Protein AF-A0A7Y0TP47-F1 (afdb_monomer_lite)

pLDDT: mean 84.28, std 11.31, range [57.81, 97.56]

Secondary structure (DSSP, 8-state):
--HHHHH-TTPPP-EEEE-PPEE-SS--SS-----SS-----SS------EE--EEEE-TTT--EEEE-

Sequence (69 aa):
MNAQADADPETLRLSIDTKATVHVGLYSRGGKSRGIKAVEAWDHDMRPKEKFVPGGILEPVSGKSFLFF

Radius of gyration: 20.65 Å; chains: 1; bounding box: 45×25×49 Å

Foldseek 3Di:
DCVVQVPDPVHFDKDKDKDDKDQDAQADDPDDDPDPDDRDGCPPPPDRDDIDIKMKMARPPVRDIDIDD

Structure (mmCIF, N/CA/C/O backbone):
data_AF-A0A7Y0TP47-F1
#
_entry.id   AF-A0A7Y0TP47-F1
#
loop_
_atom_site.group_PDB
_atom_site.id
_atom_site.type_symbol
_atom_site.label_atom_id
_atom_site.label_alt_id
_atom_site.label_comp_id
_atom_site.label_asym_id
_atom_site.label_entity_id
_atom_site.label_seq_id
_atom_site.pdbx_PDB_ins_code
_atom_site.Cartn_x
_atom_site.Cartn_y
_atom_site.Cartn_z
_atom_site.occupancy
_atom_site.B_iso_or_equiv
_atom_site.auth_seq_id
_atom_site.auth_comp_id
_atom_site.auth_asym_id
_atom_site.auth_atom_id
_atom_site.pdbx_PDB_model_num
ATOM 1 N N . MET A 1 1 ? -18.566 -3.301 7.516 1.00 67.00 1 MET A N 1
ATOM 2 C CA . MET A 1 1 ? -18.553 -2.471 8.741 1.00 67.00 1 MET A CA 1
ATOM 3 C C . MET A 1 1 ? -18.342 -3.417 9.913 1.00 67.00 1 MET A C 1
ATOM 5 O O . MET A 1 1 ? -19.033 -4.429 9.949 1.00 67.00 1 MET A O 1
ATOM 9 N N . ASN A 1 2 ? -17.367 -3.163 10.791 1.00 86.12 2 ASN A N 1
ATOM 10 C CA . ASN A 1 2 ? -16.965 -4.112 11.843 1.00 86.12 2 ASN A CA 1
ATOM 11 C C . ASN A 1 2 ? -17.542 -3.674 13.196 1.00 86.12 2 ASN A C 1
ATOM 13 O O . ASN A 1 2 ? -16.806 -3.229 14.069 1.00 86.12 2 ASN A O 1
ATOM 17 N N . ALA A 1 3 ? -18.864 -3.804 13.343 1.00 90.81 3 ALA A N 1
ATOM 18 C CA . ALA A 1 3 ? -19.636 -3.201 14.434 1.00 90.81 3 ALA A CA 1
ATOM 19 C C . ALA A 1 3 ? -19.191 -3.615 15.849 1.00 90.81 3 ALA A C 1
ATOM 21 O O . ALA A 1 3 ? -19.267 -2.807 16.763 1.00 90.81 3 ALA A O 1
ATOM 22 N N . GLN A 1 4 ? -18.707 -4.847 16.034 1.00 92.25 4 GLN A N 1
ATOM 23 C CA . GLN A 1 4 ? -18.193 -5.304 17.332 1.00 92.25 4 GLN A CA 1
ATOM 24 C C . GLN A 1 4 ? -16.916 -4.560 17.738 1.00 92.25 4 GLN A C 1
ATOM 26 O O . GLN A 1 4 ? -16.813 -4.109 18.869 1.00 92.25 4 GLN A O 1
ATOM 31 N N . ALA A 1 5 ? -15.981 -4.380 16.802 1.00 90.00 5 ALA A N 1
ATOM 32 C CA . ALA A 1 5 ? -14.753 -3.624 17.043 1.00 90.00 5 ALA A CA 1
ATOM 33 C C . ALA A 1 5 ? -15.023 -2.117 17.167 1.00 90.00 5 ALA A C 1
ATOM 35 O O . ALA A 1 5 ? -14.328 -1.431 17.898 1.00 90.00 5 ALA A O 1
ATOM 36 N N . ASP A 1 6 ? -16.040 -1.600 16.467 1.00 87.94 6 ASP A N 1
ATOM 37 C CA . ASP A 1 6 ? -16.460 -0.199 16.597 1.00 87.94 6 ASP A CA 1
ATOM 38 C C . ASP A 1 6 ? -17.115 0.094 17.968 1.00 87.94 6 ASP A C 1
ATOM 40 O O . ASP A 1 6 ? -17.154 1.247 18.389 1.00 87.94 6 ASP A O 1
ATOM 44 N N . ALA A 1 7 ? -17.639 -0.929 18.655 1.00 91.69 7 ALA A N 1
ATOM 45 C CA . ALA A 1 7 ? -18.321 -0.805 19.947 1.00 91.69 7 ALA A CA 1
ATOM 46 C C . ALA A 1 7 ? -17.410 -1.031 21.168 1.00 91.69 7 ALA A C 1
ATOM 48 O O . ALA A 1 7 ? -17.835 -0.751 22.289 1.00 91.69 7 ALA A O 1
ATOM 49 N N . ASP A 1 8 ? -16.191 -1.535 20.969 1.00 94.12 8 ASP A N 1
ATOM 50 C CA . ASP A 1 8 ? -15.245 -1.844 22.041 1.00 94.12 8 ASP A CA 1
ATOM 51 C C . ASP A 1 8 ? -14.056 -0.862 22.027 1.00 94.12 8 ASP A C 1
ATOM 53 O O . ASP A 1 8 ? -13.207 -0.951 21.137 1.00 94.12 8 ASP A O 1
ATOM 57 N N . PRO A 1 9 ? -13.960 0.069 22.997 1.00 90.06 9 PRO A N 1
ATOM 58 C CA . PRO A 1 9 ? -12.881 1.055 23.049 1.00 90.06 9 PRO A CA 1
ATOM 59 C C . PRO A 1 9 ? -11.501 0.449 23.348 1.00 90.06 9 PRO A C 1
ATOM 61 O O . PRO A 1 9 ? -10.494 1.099 23.072 1.00 90.06 9 PRO A O 1
ATOM 64 N N . GLU A 1 10 ? -11.436 -0.776 23.877 1.00 95.44 10 GLU A N 1
ATOM 65 C CA . GLU A 1 10 ? -10.175 -1.489 24.119 1.00 95.44 10 GLU A CA 1
ATOM 66 C C . GLU A 1 10 ? -9.663 -2.202 22.852 1.00 95.44 10 GLU A C 1
ATOM 68 O O . GLU A 1 10 ? -8.536 -2.702 22.814 1.00 95.44 10 GLU A O 1
ATOM 73 N N . THR A 1 11 ? -10.464 -2.227 21.781 1.00 94.25 11 THR A N 1
ATOM 74 C CA . THR A 1 11 ? -10.105 -2.843 20.504 1.00 94.25 11 THR A CA 1
ATOM 75 C C . THR A 1 11 ? -9.584 -1.801 19.509 1.00 94.25 11 THR A C 1
ATOM 77 O O . THR A 1 11 ? -10.289 -0.886 19.086 1.00 94.25 11 THR A O 1
ATOM 80 N N . LEU A 1 12 ? -8.351 -1.992 19.025 1.00 93.25 12 LEU A N 1
ATOM 81 C CA . LEU A 1 12 ? -7.791 -1.203 17.924 1.00 93.25 12 LEU A CA 1
ATOM 82 C C . LEU A 1 12 ? -8.059 -1.877 16.572 1.00 93.25 12 LEU A C 1
ATOM 84 O O . LEU A 1 12 ? -7.583 -2.982 16.306 1.00 93.25 12 LEU A O 1
ATOM 88 N N . ARG A 1 13 ? -8.758 -1.182 15.668 1.00 93.81 13 ARG A N 1
ATOM 89 C CA . ARG A 1 13 ? -8.951 -1.646 14.287 1.00 93.81 13 ARG A CA 1
ATOM 90 C C . ARG A 1 13 ? -7.854 -1.120 13.367 1.00 93.81 13 ARG A C 1
ATOM 92 O O . ARG A 1 13 ? -7.645 0.086 13.281 1.00 93.81 13 ARG A O 1
ATOM 99 N N . LEU A 1 14 ? -7.253 -2.021 12.592 1.00 95.06 14 LEU A N 1
ATOM 100 C CA . LEU A 1 14 ? -6.318 -1.697 11.515 1.00 95.06 14 LEU A CA 1
ATOM 101 C C . LEU A 1 14 ? -6.808 -2.287 10.188 1.00 95.06 14 LEU A C 1
ATOM 103 O O . LEU A 1 14 ? -7.284 -3.420 10.138 1.00 95.06 14 LEU A O 1
ATOM 107 N N . SER A 1 15 ? -6.684 -1.516 9.113 1.00 94.81 15 SER A N 1
ATOM 108 C CA . SER A 1 15 ? -6.828 -1.976 7.733 1.00 94.81 15 SER A CA 1
ATOM 109 C C . SER A 1 15 ? -5.440 -2.052 7.116 1.00 94.81 15 SER A C 1
ATOM 111 O O . SER A 1 15 ? -4.722 -1.055 7.113 1.00 94.81 15 SER A O 1
ATOM 113 N N . ILE A 1 16 ? -5.066 -3.217 6.598 1.00 96.06 16 ILE A N 1
ATOM 114 C CA . ILE A 1 16 ? -3.751 -3.457 6.001 1.00 96.06 16 ILE A CA 1
ATOM 115 C C . ILE A 1 16 ? -3.974 -3.945 4.576 1.00 96.06 16 ILE A C 1
ATOM 117 O O . ILE A 1 16 ? -4.729 -4.891 4.365 1.00 96.06 16 ILE A O 1
ATOM 121 N N . ASP A 1 17 ? -3.327 -3.294 3.615 1.00 95.94 17 ASP A N 1
ATOM 122 C CA . ASP A 1 17 ? -3.405 -3.654 2.199 1.00 95.94 17 ASP A CA 1
ATOM 123 C C . ASP A 1 17 ? -2.019 -3.586 1.558 1.00 95.94 17 ASP A C 1
ATOM 125 O O . ASP A 1 17 ? -1.171 -2.773 1.942 1.00 95.94 17 ASP A O 1
ATOM 129 N N . THR A 1 18 ? -1.799 -4.446 0.568 1.00 95.06 18 THR A N 1
ATOM 130 C CA . THR A 1 18 ? -0.626 -4.405 -0.301 1.00 95.06 18 THR A CA 1
ATOM 131 C C . THR A 1 18 ? -1.072 -4.250 -1.747 1.00 95.06 18 THR A C 1
ATOM 133 O O . THR A 1 18 ? -2.106 -4.764 -2.174 1.00 95.06 18 THR A O 1
ATOM 136 N N . LYS A 1 19 ? -0.279 -3.524 -2.532 1.00 89.56 19 LYS A N 1
ATOM 137 C CA . LYS A 1 19 ? -0.566 -3.260 -3.941 1.00 89.56 19 LYS A CA 1
ATOM 138 C C . LYS A 1 19 ? 0.213 -4.204 -4.854 1.00 89.56 19 LYS A C 1
ATOM 140 O O . LYS A 1 19 ? 0.969 -5.068 -4.420 1.00 89.56 19 LYS A O 1
ATOM 145 N N . ALA A 1 20 ? 0.012 -4.024 -6.157 1.00 87.50 20 ALA A N 1
ATOM 146 C CA . ALA A 1 20 ? 0.716 -4.756 -7.195 1.00 87.50 20 ALA A CA 1
ATOM 147 C C . ALA A 1 20 ? 2.237 -4.684 -7.008 1.00 87.50 20 ALA A C 1
ATOM 149 O O . ALA A 1 20 ? 2.792 -3.632 -6.686 1.00 87.50 20 ALA A O 1
ATOM 150 N N . THR A 1 21 ? 2.904 -5.807 -7.265 1.00 88.38 21 THR A N 1
ATOM 151 C CA . THR A 1 21 ? 4.361 -5.882 -7.270 1.00 88.38 21 THR A CA 1
ATOM 152 C C . THR A 1 21 ? 4.937 -4.953 -8.333 1.00 88.38 21 THR A C 1
ATOM 154 O O . THR A 1 21 ? 4.613 -5.055 -9.516 1.00 88.38 21 THR A O 1
ATOM 157 N N . VAL A 1 22 ? 5.835 -4.076 -7.905 1.00 84.88 22 VAL A N 1
ATOM 158 C CA . VAL A 1 22 ? 6.629 -3.199 -8.755 1.00 84.88 22 VAL A CA 1
ATOM 159 C C . VAL A 1 22 ? 8.002 -3.835 -8.924 1.00 84.88 22 VAL A C 1
ATOM 161 O O . VAL A 1 22 ? 8.678 -4.161 -7.954 1.00 84.88 22 VAL A O 1
ATOM 164 N N . HIS A 1 23 ? 8.424 -4.043 -10.166 1.00 83.69 23 HIS A N 1
ATOM 165 C CA . HIS A 1 23 ? 9.802 -4.439 -10.441 1.00 83.69 23 HIS A CA 1
ATOM 166 C C . HIS A 1 23 ? 10.671 -3.183 -10.508 1.00 83.69 23 HIS A C 1
ATOM 168 O O . HIS A 1 23 ? 10.358 -2.266 -11.270 1.00 83.69 23 HIS A O 1
ATOM 174 N N . VAL A 1 24 ? 11.758 -3.150 -9.739 1.00 82.12 24 VAL A N 1
ATOM 175 C CA . VAL A 1 24 ? 12.672 -2.004 -9.660 1.00 82.12 24 VAL A CA 1
ATOM 176 C C . VAL A 1 24 ? 13.947 -2.317 -10.437 1.00 82.12 24 VAL A C 1
ATOM 178 O O . VAL A 1 24 ? 14.541 -3.378 -10.302 1.00 82.12 24 VAL A O 1
ATOM 181 N N . GLY A 1 25 ? 14.381 -1.412 -11.306 1.00 79.38 25 GLY A N 1
ATOM 182 C CA . GLY A 1 25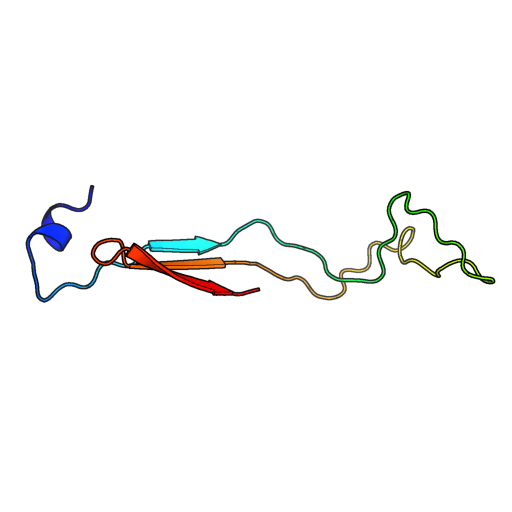 ? 15.556 -1.654 -12.135 1.00 79.38 25 GLY A CA 1
ATOM 183 C C . GLY A 1 25 ? 15.793 -0.560 -13.159 1.00 79.38 25 GLY A C 1
ATOM 184 O O . GLY A 1 25 ? 15.011 0.386 -13.263 1.00 79.38 25 GLY A O 1
ATOM 185 N N . LEU A 1 26 ? 16.866 -0.707 -13.941 1.00 77.25 26 LEU A N 1
ATOM 186 C CA . LEU A 1 26 ? 17.219 0.207 -15.032 1.00 77.25 26 LEU A CA 1
ATOM 187 C C . LEU A 1 26 ? 16.329 -0.043 -16.259 1.00 77.25 26 LEU A C 1
ATOM 189 O O . LEU A 1 26 ? 16.791 -0.438 -17.329 1.00 77.25 26 LEU A O 1
ATOM 193 N N . TYR A 1 27 ? 15.024 0.147 -16.088 1.00 77.25 27 TYR A N 1
ATOM 194 C CA . TYR A 1 27 ? 14.047 0.047 -17.163 1.00 77.25 27 TYR A CA 1
ATOM 195 C C . TYR A 1 27 ? 13.943 1.384 -17.901 1.00 77.25 27 TYR A C 1
ATOM 197 O O . TYR A 1 27 ? 13.776 2.436 -17.289 1.00 77.25 27 TYR A O 1
ATOM 205 N N . SER A 1 28 ? 13.965 1.336 -19.231 1.00 75.69 28 SER A N 1
ATOM 206 C CA . SER A 1 28 ? 13.601 2.461 -20.093 1.00 75.69 28 SER A CA 1
ATOM 207 C C . SER A 1 28 ? 12.437 2.022 -20.974 1.00 75.69 28 SER A C 1
ATOM 209 O O . SER A 1 28 ? 12.534 1.017 -21.671 1.00 75.69 28 SER A O 1
ATOM 211 N N . ARG A 1 29 ? 11.309 2.737 -20.924 1.00 72.31 29 ARG A N 1
ATOM 212 C CA . ARG A 1 29 ? 10.126 2.453 -21.753 1.00 72.31 29 ARG A CA 1
ATOM 213 C C . ARG A 1 29 ? 9.739 3.698 -22.538 1.00 72.31 29 ARG A C 1
ATOM 215 O O . ARG A 1 29 ? 8.945 4.508 -22.076 1.00 72.31 29 ARG A O 1
ATOM 222 N N . GLY A 1 30 ? 10.350 3.869 -23.709 1.00 69.69 30 GLY A N 1
ATOM 223 C CA . GLY A 1 30 ? 10.021 4.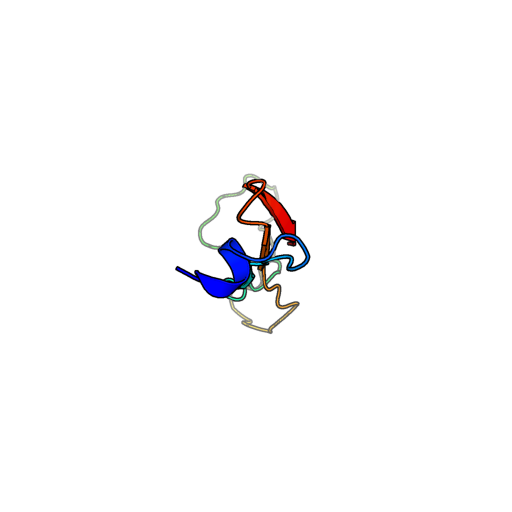959 -24.637 1.00 69.69 30 GLY A CA 1
ATOM 224 C C . GLY A 1 30 ? 10.458 6.362 -24.192 1.00 69.69 30 GLY A C 1
ATOM 225 O O . GLY A 1 30 ? 10.033 7.350 -24.790 1.00 69.69 30 GLY A O 1
ATOM 226 N N . GLY A 1 31 ? 11.298 6.473 -23.158 1.00 72.38 31 GLY A N 1
ATOM 227 C CA . GLY A 1 31 ? 11.848 7.750 -22.708 1.00 72.38 31 GLY A CA 1
ATOM 228 C C . GLY A 1 31 ? 12.878 8.310 -23.694 1.00 72.38 31 GLY A C 1
ATOM 229 O O . GLY A 1 31 ? 13.668 7.565 -24.269 1.00 72.38 31 GLY A O 1
ATOM 230 N N . LYS A 1 32 ? 12.898 9.636 -23.874 1.00 73.88 32 LYS A N 1
ATOM 231 C CA . LYS A 1 32 ? 13.931 10.340 -24.651 1.00 73.88 32 LYS A CA 1
ATOM 232 C C . LYS A 1 32 ? 14.875 11.056 -23.690 1.00 73.88 32 LYS A C 1
ATOM 234 O O . LYS A 1 32 ? 14.443 11.921 -22.934 1.00 73.88 32 LYS A O 1
ATOM 239 N N . SER A 1 33 ? 16.157 10.711 -23.735 1.00 76.00 33 SER A N 1
ATOM 240 C CA . SER A 1 33 ? 17.220 11.395 -22.991 1.00 76.00 33 SER A CA 1
ATOM 241 C C . SER A 1 33 ? 18.094 12.196 -23.957 1.00 76.00 33 SER A C 1
ATOM 243 O O . SER A 1 33 ? 18.340 11.750 -25.074 1.00 76.00 33 SER A O 1
ATOM 245 N N . ARG A 1 34 ? 18.568 13.377 -23.537 1.00 83.25 34 ARG A N 1
ATOM 246 C CA . ARG A 1 34 ? 19.519 14.218 -24.298 1.00 83.25 34 ARG A CA 1
ATOM 247 C C . ARG A 1 34 ? 20.979 13.971 -23.894 1.00 83.25 34 ARG A C 1
ATOM 249 O O . ARG A 1 34 ? 21.826 14.841 -24.069 1.00 83.25 34 ARG A O 1
ATOM 256 N N . GLY A 1 35 ? 21.265 12.814 -23.300 1.00 83.25 35 GLY A N 1
ATOM 257 C CA . GLY A 1 35 ? 22.628 12.415 -22.963 1.00 83.25 35 GLY A CA 1
ATOM 258 C C . GLY A 1 35 ? 23.489 12.205 -24.212 1.00 83.25 35 GLY A C 1
ATOM 259 O O . GLY A 1 35 ? 22.991 11.808 -25.261 1.00 83.25 35 GLY A O 1
ATOM 260 N N . ILE A 1 36 ? 24.797 12.438 -24.079 1.00 82.31 36 ILE A N 1
ATOM 261 C CA . ILE A 1 36 ? 25.791 12.185 -25.141 1.00 82.31 36 ILE A CA 1
ATOM 262 C C . ILE A 1 36 ? 25.862 10.682 -25.484 1.00 82.31 36 ILE A C 1
ATOM 264 O O . ILE A 1 36 ? 26.216 10.310 -26.599 1.00 82.31 36 ILE A O 1
ATOM 268 N N . LYS A 1 37 ? 25.504 9.812 -24.532 1.00 81.00 37 LYS A N 1
ATOM 269 C CA . LYS A 1 37 ? 25.403 8.359 -24.708 1.00 81.00 37 LYS A CA 1
ATOM 270 C C . LYS A 1 37 ? 23.975 7.889 -24.443 1.00 81.00 37 LYS A C 1
ATOM 272 O O . LYS A 1 37 ? 23.283 8.454 -23.592 1.00 81.00 37 LYS A O 1
ATOM 277 N N . ALA A 1 38 ? 23.566 6.839 -25.153 1.00 76.25 38 ALA A N 1
ATOM 278 C CA . ALA A 1 38 ? 22.320 6.140 -24.871 1.00 76.25 38 ALA A CA 1
ATOM 279 C C . ALA A 1 38 ? 22.366 5.529 -23.462 1.00 76.25 38 ALA A C 1
ATOM 281 O O . ALA A 1 38 ? 23.413 5.065 -23.012 1.00 76.25 38 ALA A O 1
ATOM 282 N N . VAL A 1 39 ? 21.228 5.547 -22.767 1.00 75.50 39 VAL A N 1
ATOM 283 C CA . VAL A 1 39 ? 21.093 4.865 -21.476 1.00 75.50 39 VAL A CA 1
ATOM 284 C C . VAL A 1 39 ? 21.046 3.366 -21.746 1.00 75.50 39 VAL A C 1
ATOM 286 O O . VAL A 1 39 ? 20.172 2.905 -22.477 1.00 75.50 39 VAL A O 1
ATOM 289 N N . GLU A 1 40 ? 21.970 2.617 -21.150 1.00 76.75 40 GLU A N 1
ATOM 290 C CA . GLU A 1 40 ? 21.916 1.157 -21.145 1.00 76.75 40 GLU A CA 1
ATOM 291 C C . GLU A 1 40 ? 20.750 0.718 -20.253 1.00 76.75 40 GLU A C 1
ATOM 293 O O . GLU A 1 40 ? 20.780 0.885 -19.032 1.00 76.75 40 GLU A O 1
ATOM 298 N N . ALA A 1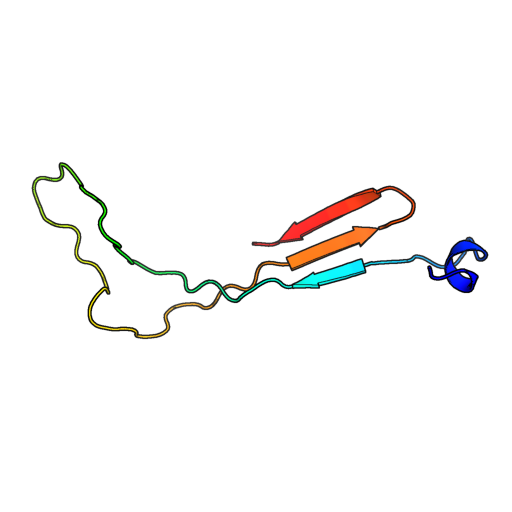 41 ? 19.687 0.215 -20.878 1.00 74.81 41 ALA A N 1
ATOM 299 C CA . ALA A 1 41 ? 18.490 -0.264 -20.202 1.00 74.81 41 ALA A CA 1
ATOM 300 C C . ALA A 1 41 ? 18.418 -1.794 -20.240 1.00 74.81 41 ALA A C 1
ATOM 302 O O . ALA A 1 41 ? 18.995 -2.447 -21.104 1.00 74.81 41 ALA A O 1
ATOM 303 N N . TRP A 1 42 ? 17.676 -2.375 -19.301 1.00 70.94 42 TRP A N 1
ATOM 304 C CA . TRP A 1 42 ? 17.386 -3.814 -19.261 1.00 70.94 42 TRP A CA 1
ATOM 305 C C . TRP A 1 42 ? 16.106 -4.156 -20.030 1.00 70.94 42 TRP A C 1
ATOM 307 O O . TRP A 1 42 ? 15.307 -4.980 -19.598 1.00 70.94 42 TRP A O 1
ATOM 317 N N . ASP A 1 43 ? 15.864 -3.471 -21.142 1.00 63.47 43 ASP A N 1
ATOM 318 C CA . ASP A 1 43 ? 14.642 -3.597 -21.937 1.00 63.47 43 ASP A CA 1
ATOM 319 C C . ASP A 1 43 ? 14.502 -4.962 -22.635 1.00 63.47 43 ASP A C 1
ATOM 321 O O . ASP A 1 43 ? 13.379 -5.397 -22.885 1.00 63.47 43 ASP A O 1
ATOM 325 N N . HIS A 1 44 ? 15.615 -5.664 -22.870 1.00 61.62 44 HIS A N 1
ATOM 326 C CA . HIS A 1 44 ? 15.635 -6.978 -23.528 1.00 61.62 44 HIS A CA 1
ATOM 327 C C . HIS A 1 44 ? 15.772 -8.174 -22.570 1.00 61.62 44 HIS A C 1
ATOM 329 O O . HIS A 1 44 ? 15.343 -9.278 -22.896 1.00 61.62 44 HIS A O 1
ATOM 335 N N . ASP A 1 45 ? 16.303 -7.953 -21.366 1.00 61.97 45 ASP A N 1
ATOM 336 C CA . ASP A 1 45 ? 16.550 -8.987 -20.362 1.00 61.97 45 ASP A CA 1
ATOM 337 C C . ASP A 1 45 ? 15.624 -8.738 -19.163 1.00 61.97 45 ASP A C 1
ATOM 339 O O . ASP A 1 45 ? 15.974 -8.016 -18.229 1.00 61.97 45 ASP A O 1
ATOM 343 N N . MET A 1 46 ? 14.440 -9.361 -19.155 1.00 57.81 46 MET A N 1
ATOM 344 C CA . MET A 1 46 ? 13.480 -9.326 -18.033 1.00 57.81 46 MET A CA 1
ATOM 345 C C . MET A 1 46 ? 13.982 -10.156 -16.836 1.00 57.81 46 MET A C 1
ATOM 347 O O . MET A 1 46 ? 13.275 -11.000 -16.285 1.00 57.81 46 MET A O 1
ATOM 351 N N . ARG A 1 47 ? 15.238 -9.949 -16.434 1.00 59.53 47 ARG A N 1
ATOM 352 C CA . ARG A 1 47 ? 15.820 -10.533 -15.230 1.00 59.53 47 ARG A CA 1
ATOM 353 C C . ARG A 1 47 ? 15.154 -9.854 -14.030 1.00 59.53 47 ARG A C 1
ATOM 355 O O . ARG A 1 47 ? 15.259 -8.633 -13.916 1.00 59.53 47 ARG A O 1
ATOM 362 N N . PRO A 1 48 ? 14.482 -10.588 -13.128 1.00 59.62 48 PRO A N 1
ATOM 363 C CA . PRO A 1 48 ? 13.866 -9.983 -11.959 1.00 59.62 48 PRO A CA 1
ATOM 364 C C . PRO A 1 48 ? 14.975 -9.530 -11.011 1.00 59.62 48 PRO A C 1
ATOM 366 O O . PRO A 1 48 ? 15.559 -10.325 -10.280 1.00 59.62 48 PRO A O 1
ATOM 369 N N . LYS A 1 49 ? 15.289 -8.241 -11.057 1.00 62.78 49 LYS A N 1
ATOM 370 C CA . LYS A 1 49 ? 16.109 -7.563 -10.062 1.00 62.78 49 LYS A CA 1
ATOM 371 C C . LYS A 1 49 ? 15.129 -6.781 -9.202 1.00 62.78 49 LYS A C 1
ATOM 373 O O . LYS A 1 49 ? 14.304 -6.064 -9.740 1.00 62.78 49 LYS A O 1
ATOM 378 N N . GLU A 1 50 ? 15.139 -7.097 -7.915 1.00 77.38 50 GLU A N 1
ATOM 379 C CA . GLU A 1 50 ? 14.376 -6.479 -6.829 1.00 77.38 50 GLU A CA 1
ATOM 380 C C . GLU A 1 50 ? 12.867 -6.245 -7.070 1.00 77.38 50 GLU A C 1
ATOM 382 O O . GLU A 1 50 ? 12.413 -5.377 -7.820 1.00 77.38 50 GLU A O 1
ATOM 387 N N . LYS A 1 51 ? 12.056 -7.063 -6.393 1.00 82.12 51 LYS A N 1
ATOM 388 C CA . LYS A 1 51 ? 10.603 -6.906 -6.355 1.00 82.12 51 LYS A CA 1
ATOM 389 C C . LYS A 1 51 ? 10.244 -6.062 -5.151 1.00 82.12 51 LYS A C 1
ATOM 391 O O . LYS A 1 51 ? 10.560 -6.435 -4.026 1.00 82.12 51 LYS A O 1
ATOM 396 N N . PHE A 1 52 ? 9.533 -4.980 -5.403 1.00 86.12 52 PHE A N 1
ATOM 397 C CA . PHE A 1 52 ? 9.017 -4.110 -4.376 1.00 86.12 52 PHE A CA 1
ATOM 398 C C . PHE A 1 52 ? 7.488 -4.227 -4.303 1.00 86.12 52 PHE A C 1
ATOM 400 O O . PHE A 1 52 ? 6.812 -4.263 -5.331 1.00 86.12 52 PHE A O 1
ATOM 407 N N . VAL A 1 53 ? 6.927 -4.336 -3.099 1.00 91.94 53 VAL A N 1
ATOM 408 C CA . VAL A 1 53 ? 5.476 -4.448 -2.892 1.00 91.94 53 VAL A CA 1
ATOM 409 C C . VAL A 1 53 ? 5.042 -3.314 -1.969 1.00 91.94 53 VAL A C 1
ATOM 411 O O . VAL A 1 53 ? 5.209 -3.435 -0.755 1.00 91.94 53 VAL A O 1
ATOM 414 N N . PRO A 1 54 ? 4.501 -2.213 -2.522 1.00 93.88 54 PRO A N 1
ATOM 415 C CA . PRO A 1 54 ? 4.010 -1.123 -1.701 1.00 93.88 54 PRO A CA 1
ATOM 416 C C . PRO A 1 54 ? 2.82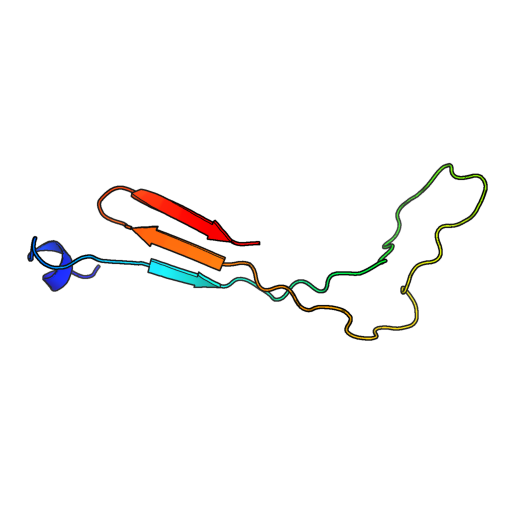2 -1.587 -0.876 1.00 93.88 54 PRO A C 1
ATOM 418 O O . PRO A 1 54 ? 2.016 -2.408 -1.325 1.00 93.88 54 PRO A O 1
ATOM 421 N N . GLY A 1 55 ? 2.681 -1.011 0.306 1.00 95.44 55 GLY A N 1
ATOM 422 C CA . GLY A 1 55 ? 1.546 -1.285 1.165 1.00 95.44 55 GLY A CA 1
ATOM 423 C C . GLY A 1 55 ? 1.249 -0.145 2.115 1.00 95.44 55 GLY A C 1
ATOM 424 O O . GLY A 1 55 ? 1.951 0.868 2.171 1.00 95.44 55 GLY A O 1
ATOM 425 N N . GLY A 1 56 ? 0.155 -0.312 2.843 1.00 96.94 56 GLY A N 1
ATOM 426 C CA . GLY A 1 56 ? -0.316 0.683 3.782 1.00 96.94 56 GLY A CA 1
ATOM 427 C C . GLY A 1 56 ? -1.028 0.065 4.969 1.00 96.94 56 GLY A C 1
ATOM 428 O O . GLY A 1 56 ? -1.618 -1.013 4.883 1.00 96.94 56 GLY A O 1
ATOM 429 N N . ILE A 1 57 ? -0.970 0.789 6.079 1.00 97.56 57 ILE A N 1
ATOM 430 C CA . ILE A 1 57 ? -1.711 0.518 7.304 1.00 97.56 57 ILE A CA 1
ATOM 431 C C . ILE A 1 57 ? -2.563 1.752 7.582 1.00 97.56 57 ILE A C 1
ATOM 433 O O . ILE A 1 57 ? -2.045 2.867 7.635 1.00 97.56 57 ILE A O 1
ATOM 437 N N . LEU A 1 58 ? -3.864 1.557 7.757 1.00 96.94 58 LEU A N 1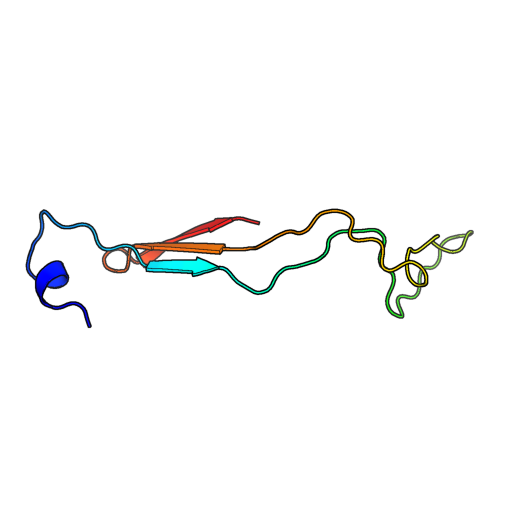
ATOM 438 C CA . LEU A 1 58 ? -4.822 2.596 8.116 1.00 96.94 58 LEU A CA 1
ATOM 439 C C . LEU A 1 58 ? -5.464 2.246 9.455 1.00 96.94 58 LEU A C 1
ATOM 441 O O . LEU A 1 58 ? -6.023 1.162 9.605 1.00 96.94 58 LEU A O 1
ATOM 445 N N . GLU A 1 59 ? -5.440 3.186 10.393 1.00 95.56 59 GLU A N 1
ATOM 446 C CA . GLU A 1 59 ? -6.267 3.164 11.595 1.00 95.56 59 GLU A CA 1
ATOM 447 C C . GLU A 1 59 ? -7.596 3.885 11.288 1.00 95.56 59 GLU A C 1
ATOM 449 O O . GLU A 1 59 ? -7.617 5.114 11.194 1.00 95.56 59 GLU A O 1
ATOM 454 N N . PRO A 1 60 ? -8.724 3.177 11.083 1.00 92.19 60 PRO A N 1
ATOM 455 C CA . PRO A 1 60 ? -9.913 3.792 10.490 1.00 92.19 60 PRO A CA 1
ATOM 456 C C . PRO A 1 60 ? -10.671 4.748 11.417 1.00 92.19 60 PRO A C 1
ATOM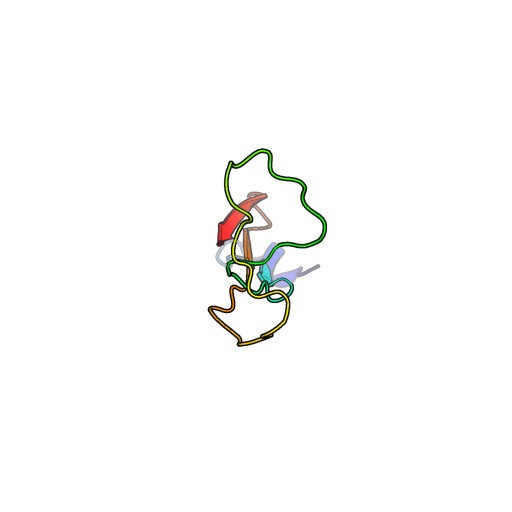 458 O O . PRO A 1 60 ? -11.523 5.484 10.934 1.00 92.19 60 PRO A O 1
ATOM 461 N N . VAL A 1 61 ? -10.416 4.702 12.730 1.00 91.44 61 VAL A N 1
ATOM 462 C CA . VAL A 1 61 ? -11.094 5.563 13.714 1.00 91.44 61 VAL A CA 1
ATOM 463 C C . VAL A 1 61 ? -10.461 6.952 13.728 1.00 91.44 61 VAL A C 1
ATOM 465 O O . VAL A 1 61 ? -11.165 7.942 13.557 1.00 91.44 61 VAL A O 1
ATOM 468 N N . SER A 1 62 ? -9.134 7.040 13.871 1.00 93.25 62 SER A N 1
ATOM 469 C CA . SER A 1 62 ? -8.422 8.323 13.810 1.00 93.25 62 SER A CA 1
ATOM 470 C C . SER A 1 62 ? -8.143 8.819 12.386 1.00 93.25 62 SER A C 1
ATOM 472 O O . SER A 1 62 ? -7.833 9.994 12.193 1.00 93.25 62 SER A O 1
ATOM 474 N N . GLY A 1 63 ? -8.202 7.930 11.389 1.00 94.50 63 GLY A N 1
ATOM 475 C CA . GLY A 1 63 ? -7.819 8.215 10.005 1.00 94.50 63 GLY A CA 1
ATOM 476 C C . GLY A 1 63 ? -6.305 8.244 9.767 1.00 94.50 63 GLY A C 1
ATOM 477 O O . GLY A 1 63 ? -5.869 8.587 8.668 1.00 94.50 63 GLY A O 1
ATOM 478 N N . LYS A 1 64 ? -5.481 7.895 10.764 1.00 97.25 64 LYS A N 1
ATOM 479 C CA . LYS A 1 64 ? -4.021 7.858 10.616 1.00 97.25 64 LYS A CA 1
ATOM 480 C C . LYS A 1 64 ? -3.596 6.762 9.648 1.00 97.25 64 LYS A C 1
ATOM 482 O O . LYS A 1 64 ? -3.997 5.607 9.781 1.00 97.25 64 LYS A O 1
ATOM 487 N N . SER A 1 65 ? -2.714 7.122 8.723 1.00 96.88 65 SER A N 1
ATOM 488 C CA . SER A 1 65 ? -2.158 6.204 7.733 1.00 96.88 65 SER A CA 1
ATOM 489 C C . SER A 1 65 ? -0.638 6.135 7.811 1.00 96.88 65 SER A C 1
ATOM 491 O O . SER A 1 65 ? 0.028 7.165 7.922 1.00 96.88 65 SER A O 1
ATOM 493 N N . PHE A 1 66 ? -0.099 4.932 7.649 1.00 97.38 66 PHE A N 1
ATOM 494 C CA . PHE A 1 66 ? 1.311 4.676 7.386 1.00 97.38 66 PHE A CA 1
ATOM 495 C C . PHE A 1 66 ? 1.445 4.004 6.019 1.00 97.38 66 PHE A C 1
ATOM 497 O O . PHE A 1 66 ? 0.749 3.029 5.743 1.00 97.38 66 PHE A O 1
ATOM 504 N N . LEU A 1 67 ? 2.323 4.529 5.167 1.00 95.31 67 LEU A N 1
ATOM 505 C CA . LEU A 1 67 ? 2.592 3.998 3.831 1.00 95.31 67 LEU A CA 1
ATOM 506 C C . LEU A 1 67 ? 4.051 3.554 3.764 1.00 95.31 67 LEU A C 1
ATOM 508 O O . LEU A 1 67 ? 4.926 4.267 4.257 1.00 95.31 67 LEU A O 1
ATOM 512 N N . PHE A 1 68 ? 4.306 2.408 3.138 1.00 91.25 68 PHE A N 1
ATOM 513 C CA . PHE A 1 68 ? 5.657 1.899 2.914 1.00 91.25 68 PHE A CA 1
ATOM 514 C C . PHE A 1 68 ? 5.890 1.558 1.437 1.00 91.25 68 PHE A C 1
ATOM 516 O O . PHE A 1 68 ? 4.995 1.054 0.746 1.00 91.25 68 PHE A O 1
ATOM 523 N N . PHE A 1 69 ? 7.103 1.887 0.983 1.00 87.81 69 PHE A N 1
ATOM 524 C CA . PHE A 1 69 ? 7.594 1.844 -0.397 1.00 87.81 69 PHE A CA 1
ATOM 525 C C . PHE A 1 69 ? 9.019 1.266 -0.468 1.00 87.81 69 PHE A C 1
ATOM 527 O O . PHE A 1 69 ? 9.580 0.997 0.618 1.00 87.81 69 PHE A O 1
#